Protein AF-A0A0S8K7Q0-F1 (afdb_monomer_lite)

Foldseek 3Di:
DDDDDDDPDPPPPPPPPPPDLPFDLVVAEDADQWAKEFEAAQPPRHGQDPDPNHVFDPVQKWKWDDDPNDTGTFDWDWDDPPVHHIIITTRCVLVCCAVVVGQWMWIGRHPVDIKIKGWHWHWDDDSRHTYIDTDFMDINRHTWAADPVDNSYTYRHD

pLDDT: mean 87.59, std 15.37, range [38.0, 98.56]

Secondary structure (DSSP, 8-state):
------------------------GGG-BPPPPPEEEEEE-TTT--BTTTSSS-SS-TTT-EEEEEETTEEEEEPPEEEEEETTEEEEEESSHHHHHHHS---EEEEEEETTEEEEEE--EEEEEETTEEEEEE---EETTEEPEEPSS-TTEEEEE-

Sequence (158 aa):
MKLNIIIIAPLSLVVLLSGCDTCDKSECVEPPDPFKFRIIDKTSKEDLVFSEKPRYHPDTIRLFYYQDEEQIDLPLRKITNELHYNVFSNQLLPYVSAAENIKDFYLQLNYHDVDTLLIDVRQIDFECCTVFQYAQSYYNGHILKRSQDDYTVFLIEK

Structure (mmCIF, N/CA/C/O backbone):
data_AF-A0A0S8K7Q0-F1
#
_entry.id   AF-A0A0S8K7Q0-F1
#
loop_
_atom_site.group_PDB
_atom_site.id
_atom_site.type_symbol
_atom_site.label_atom_id
_atom_site.label_alt_id
_atom_site.label_comp_id
_atom_site.label_asym_id
_atom_site.label_entity_id
_atom_site.label_seq_id
_atom_site.pdbx_PDB_ins_code
_atom_site.Cartn_x
_atom_site.Cartn_y
_atom_site.Cartn_z
_atom_site.occupancy
_atom_site.B_iso_or_equiv
_atom_site.auth_seq_id
_atom_site.auth_comp_id
_atom_site.auth_asym_id
_atom_site.auth_atom_id
_atom_site.pdbx_PDB_model_num
ATOM 1 N N . MET A 1 1 ? 60.104 21.916 -69.023 1.00 41.03 1 MET A N 1
ATOM 2 C CA . MET A 1 1 ? 59.952 22.415 -67.638 1.00 41.03 1 MET A CA 1
ATOM 3 C C . MET A 1 1 ? 58.790 21.680 -66.995 1.00 41.03 1 MET A C 1
ATOM 5 O O . MET A 1 1 ? 57.669 21.855 -67.447 1.00 41.03 1 MET A O 1
ATOM 9 N N . LYS A 1 2 ? 59.059 20.785 -66.038 1.00 38.34 2 LYS A N 1
ATOM 10 C CA . LYS A 1 2 ? 58.023 20.054 -65.295 1.00 38.34 2 LYS A CA 1
ATOM 11 C C . LYS A 1 2 ? 57.779 20.787 -63.977 1.00 38.34 2 LYS A C 1
ATOM 13 O O . LYS A 1 2 ? 58.720 20.999 -63.220 1.00 38.34 2 LYS A O 1
ATOM 18 N N . LEU A 1 3 ? 56.543 21.224 -63.770 1.00 38.00 3 LEU A N 1
ATOM 19 C CA . LEU A 1 3 ? 56.093 21.952 -62.591 1.00 38.00 3 LEU A CA 1
ATOM 20 C C . LEU A 1 3 ? 55.672 20.921 -61.533 1.00 38.00 3 LEU A C 1
ATOM 22 O O . LEU A 1 3 ? 54.633 20.282 -61.676 1.00 38.00 3 LEU A O 1
ATOM 26 N N . ASN A 1 4 ? 56.500 20.717 -60.508 1.00 44.88 4 ASN A N 1
ATOM 27 C CA . ASN A 1 4 ? 56.149 19.884 -59.359 1.00 44.88 4 ASN A CA 1
ATOM 28 C C . ASN A 1 4 ? 55.312 20.722 -58.388 1.00 44.88 4 ASN A C 1
ATOM 30 O O . ASN A 1 4 ? 55.846 21.547 -57.651 1.00 44.88 4 ASN A O 1
ATOM 34 N N . ILE A 1 5 ? 53.997 20.518 -58.407 1.00 51.94 5 ILE A N 1
ATOM 35 C CA . ILE A 1 5 ? 53.071 21.071 -57.418 1.00 51.94 5 ILE A CA 1
ATOM 36 C C . ILE A 1 5 ? 53.025 20.079 -56.251 1.00 51.94 5 ILE A C 1
ATOM 38 O O . ILE A 1 5 ? 52.425 19.012 -56.359 1.00 51.94 5 ILE A O 1
ATOM 42 N N . ILE A 1 6 ? 53.692 20.411 -55.145 1.00 53.78 6 ILE A N 1
ATOM 43 C CA . ILE A 1 6 ? 53.576 19.674 -53.883 1.00 53.78 6 ILE A CA 1
ATOM 44 C C . ILE A 1 6 ? 52.358 20.244 -53.150 1.00 53.78 6 ILE A C 1
ATOM 46 O O . ILE A 1 6 ? 52.418 21.332 -52.582 1.00 53.78 6 ILE A O 1
ATOM 50 N N . ILE A 1 7 ? 51.236 19.527 -53.204 1.00 54.41 7 ILE A N 1
ATOM 51 C CA . ILE A 1 7 ? 50.035 19.838 -52.424 1.00 54.41 7 ILE A CA 1
ATOM 52 C C . ILE A 1 7 ? 50.238 19.238 -51.031 1.00 54.41 7 ILE A C 1
ATOM 54 O O . ILE A 1 7 ? 50.081 18.034 -50.838 1.00 54.41 7 ILE A O 1
ATOM 58 N N . ILE A 1 8 ? 50.617 20.068 -50.059 1.00 56.19 8 ILE A N 1
ATOM 59 C CA . ILE A 1 8 ? 50.602 19.694 -48.641 1.00 56.19 8 ILE A CA 1
ATOM 60 C C . ILE A 1 8 ? 49.159 19.877 -48.160 1.00 56.19 8 ILE A C 1
ATOM 62 O O . ILE A 1 8 ? 48.740 20.982 -47.824 1.00 56.19 8 ILE A O 1
ATOM 66 N N . ALA A 1 9 ? 48.374 18.802 -48.201 1.00 58.31 9 ALA A N 1
ATOM 67 C CA . ALA A 1 9 ? 47.045 18.771 -47.603 1.00 58.31 9 ALA A CA 1
ATOM 68 C C . ALA A 1 9 ? 47.176 18.711 -46.067 1.00 58.31 9 ALA A C 1
ATOM 70 O O . ALA A 1 9 ? 47.928 17.868 -45.568 1.00 58.31 9 ALA A O 1
ATOM 71 N N . PRO A 1 10 ? 46.470 19.558 -45.295 1.00 57.44 10 PRO A N 1
ATOM 72 C CA . PRO A 1 10 ? 46.439 19.423 -43.848 1.00 57.44 10 PRO A CA 1
ATOM 73 C C . PRO A 1 10 ? 45.593 18.195 -43.497 1.00 57.44 10 PRO A C 1
ATOM 75 O O . PRO A 1 10 ? 44.384 18.163 -43.729 1.00 57.44 10 PRO A O 1
ATOM 78 N N . LEU A 1 11 ? 46.246 17.159 -42.970 1.00 54.31 11 LEU A N 1
ATOM 79 C CA . LEU A 1 11 ? 45.597 15.971 -42.430 1.00 54.31 11 LEU A CA 1
ATOM 80 C C . LEU A 1 11 ? 44.943 16.353 -41.095 1.00 54.31 11 LEU A C 1
ATOM 82 O O . LEU A 1 11 ? 45.521 16.188 -40.024 1.00 54.31 11 LEU A O 1
ATOM 86 N N . SER A 1 12 ? 43.746 16.927 -41.182 1.00 60.41 12 SER A N 1
ATOM 87 C CA . SER A 1 12 ? 42.840 17.154 -40.060 1.00 60.41 12 SER A CA 1
ATOM 88 C C . SER A 1 12 ? 42.407 15.796 -39.510 1.00 60.41 12 SER A C 1
ATOM 90 O O . SER A 1 12 ? 41.376 15.251 -39.904 1.00 60.41 12 SER A O 1
ATOM 92 N N . LEU A 1 13 ? 43.230 15.208 -38.640 1.00 55.72 13 LEU A N 1
ATOM 93 C CA . LEU A 1 13 ? 42.880 14.005 -37.900 1.00 55.72 13 LEU A CA 1
ATOM 94 C C . LEU A 1 13 ? 41.831 14.393 -36.856 1.00 55.72 13 LEU A C 1
ATOM 96 O O . LEU A 1 13 ? 42.144 14.795 -35.738 1.00 55.72 13 LEU A O 1
ATOM 100 N N . VAL A 1 14 ? 40.570 14.310 -37.275 1.00 61.00 14 VAL A N 1
ATOM 101 C CA . VAL A 1 14 ? 39.404 14.250 -36.400 1.00 61.00 14 VAL A CA 1
ATOM 102 C C . VAL A 1 14 ? 39.603 13.022 -35.516 1.00 61.00 14 VAL A C 1
ATOM 104 O O . VAL A 1 14 ? 39.335 11.895 -35.930 1.00 61.00 14 VAL A O 1
ATOM 107 N N . VAL A 1 15 ? 40.148 13.231 -34.316 1.00 59.09 15 VAL A N 1
ATOM 108 C CA . VAL A 1 15 ? 40.098 12.238 -33.245 1.00 59.09 15 VAL A CA 1
ATOM 109 C C . VAL A 1 15 ? 38.632 12.150 -32.856 1.00 59.09 15 VAL A C 1
ATOM 111 O O . VAL A 1 15 ? 38.100 12.982 -32.125 1.00 59.09 15 VAL A O 1
ATOM 114 N N . LEU A 1 16 ? 37.967 11.182 -33.478 1.00 53.12 16 LEU A N 1
ATOM 115 C CA . LEU A 1 16 ? 36.630 10.739 -33.146 1.00 53.12 16 LEU A CA 1
ATOM 116 C C . LEU A 1 16 ? 36.598 10.491 -31.638 1.00 53.12 16 LEU A C 1
ATOM 118 O O . LEU A 1 16 ? 37.349 9.668 -31.118 1.00 53.12 16 LEU A O 1
ATOM 122 N N . LEU A 1 17 ? 35.749 11.255 -30.958 1.00 51.75 17 LEU A N 1
ATOM 123 C CA . LEU A 1 17 ? 35.341 11.057 -29.577 1.00 51.75 17 LEU A CA 1
ATOM 124 C C . LEU A 1 17 ? 34.679 9.678 -29.468 1.00 51.75 17 LEU A C 1
ATOM 126 O O . LEU A 1 17 ? 33.459 9.559 -29.501 1.00 51.75 17 LEU A O 1
ATOM 130 N N . SER A 1 18 ? 35.473 8.617 -29.368 1.00 53.66 18 SER A N 1
ATOM 131 C CA . SER A 1 18 ? 35.005 7.327 -28.877 1.00 53.66 18 SER A CA 1
ATOM 132 C C . SER A 1 18 ? 34.944 7.413 -27.355 1.00 53.66 18 SER A C 1
ATOM 134 O O . SER A 1 18 ? 35.791 6.862 -26.652 1.00 53.66 18 SER A O 1
ATOM 136 N N . GLY A 1 19 ? 33.971 8.173 -26.850 1.00 52.62 19 GLY A N 1
ATOM 137 C CA . GLY A 1 19 ? 33.487 7.973 -25.494 1.00 52.62 19 GLY A CA 1
ATOM 138 C C . GLY A 1 19 ? 32.790 6.620 -25.476 1.00 52.62 19 GLY A C 1
ATOM 139 O O . GLY A 1 19 ? 31.656 6.508 -25.926 1.00 52.62 19 GLY A O 1
ATOM 140 N N . CYS A 1 20 ? 33.497 5.573 -25.055 1.00 60.88 20 CYS A N 1
ATOM 141 C CA . CYS A 1 20 ? 32.823 4.376 -24.575 1.00 60.88 20 CYS A CA 1
ATOM 142 C C . CYS A 1 20 ? 32.041 4.790 -23.326 1.00 60.88 20 CYS A C 1
ATOM 144 O O . CYS A 1 20 ? 32.668 5.177 -22.341 1.00 60.88 20 CYS A O 1
ATOM 146 N N . ASP A 1 21 ? 30.712 4.697 -23.350 1.00 60.34 21 ASP A N 1
ATOM 147 C CA . ASP A 1 21 ? 29.935 4.659 -22.111 1.00 60.34 21 ASP A CA 1
ATOM 148 C C . ASP A 1 21 ? 30.305 3.358 -21.392 1.00 60.34 21 ASP A C 1
ATOM 150 O O . ASP A 1 21 ? 29.871 2.269 -21.760 1.00 60.34 21 ASP A O 1
ATOM 154 N N . THR A 1 22 ? 31.197 3.455 -20.407 1.00 60.25 22 THR A N 1
ATOM 155 C CA . THR A 1 22 ? 31.722 2.322 -19.626 1.00 60.25 22 THR A CA 1
ATOM 156 C C . THR A 1 22 ? 30.793 1.883 -18.501 1.00 60.25 22 THR A C 1
ATOM 158 O O . THR A 1 22 ? 31.229 1.173 -17.600 1.00 60.25 22 THR A O 1
ATOM 161 N N . CYS A 1 23 ? 29.537 2.318 -18.500 1.00 66.75 23 CYS A N 1
ATOM 162 C CA . CYS A 1 23 ? 28.625 1.946 -17.437 1.00 66.75 23 CYS A CA 1
ATOM 163 C C . CYS A 1 23 ? 27.929 0.630 -17.721 1.00 66.75 23 CYS A C 1
ATOM 165 O O . CYS A 1 23 ? 27.060 0.536 -18.589 1.00 66.75 23 CYS A O 1
ATOM 167 N N . ASP A 1 24 ? 28.274 -0.368 -16.918 1.00 65.94 24 ASP A N 1
ATOM 168 C CA . ASP A 1 24 ? 27.432 -1.532 -16.752 1.00 65.94 24 ASP A CA 1
ATOM 169 C C . ASP A 1 24 ? 26.240 -1.149 -15.864 1.00 65.94 24 ASP A C 1
ATOM 171 O O . ASP A 1 24 ? 26.358 -1.000 -14.648 1.00 65.94 24 ASP A O 1
ATOM 175 N N . LYS A 1 25 ? 25.068 -0.967 -16.483 1.00 62.62 25 LYS A N 1
ATOM 176 C CA . LYS A 1 25 ? 23.821 -0.646 -15.771 1.00 62.62 25 LYS A CA 1
ATOM 177 C C . LYS A 1 25 ? 23.446 -1.686 -14.712 1.00 62.62 25 LYS A C 1
ATOM 179 O O . LYS A 1 25 ? 22.652 -1.379 -13.826 1.00 62.62 25 LYS A O 1
ATOM 184 N N . SER A 1 26 ? 23.988 -2.905 -14.790 1.00 63.03 26 SER A N 1
ATOM 185 C CA . SER A 1 26 ? 23.739 -3.939 -13.785 1.00 63.03 26 SER A CA 1
ATOM 186 C C . SER A 1 26 ? 24.411 -3.653 -12.436 1.00 63.03 26 SER A C 1
ATOM 188 O O . SER A 1 26 ? 23.995 -4.220 -11.427 1.00 63.03 26 SER A O 1
ATOM 190 N N . GLU A 1 27 ? 25.391 -2.744 -12.386 1.00 69.44 27 GLU A N 1
ATOM 191 C CA . GLU A 1 27 ? 26.117 -2.399 -11.158 1.00 69.44 27 GLU A CA 1
ATOM 192 C C . GLU A 1 27 ? 25.411 -1.330 -10.305 1.00 69.44 27 GLU A C 1
ATOM 194 O O . GLU A 1 27 ? 25.744 -1.171 -9.130 1.00 69.44 27 GLU A O 1
ATOM 199 N N . CYS A 1 28 ? 24.414 -0.621 -10.850 1.00 82.31 28 CYS A N 1
ATOM 200 C CA . CYS A 1 28 ? 23.690 0.435 -10.142 1.00 82.31 28 CYS A CA 1
ATOM 201 C C . CYS A 1 28 ? 22.171 0.268 -10.289 1.00 82.31 28 CYS A C 1
ATOM 203 O O . CYS A 1 28 ? 21.529 0.871 -11.147 1.00 82.31 28 CYS A O 1
ATOM 205 N N . VAL A 1 29 ? 21.575 -0.556 -9.428 1.00 86.56 29 VAL A N 1
ATOM 206 C CA . VAL A 1 29 ? 20.116 -0.667 -9.294 1.00 86.56 29 VAL A CA 1
ATOM 207 C C . VAL A 1 29 ? 19.735 -0.289 -7.869 1.00 86.56 29 VAL A C 1
ATOM 209 O O . VAL A 1 29 ? 20.037 -1.020 -6.925 1.00 86.56 29 VAL A O 1
ATOM 212 N N . GLU A 1 30 ? 19.070 0.852 -7.710 1.00 88.38 30 GLU A N 1
ATOM 213 C CA . GLU A 1 30 ? 18.478 1.244 -6.433 1.00 88.38 30 GLU A CA 1
ATOM 214 C C . GLU A 1 30 ? 17.085 0.619 -6.335 1.00 88.38 30 GLU A C 1
ATOM 216 O O . GLU A 1 30 ? 16.233 0.940 -7.160 1.00 88.38 30 GLU A O 1
ATOM 221 N N . PRO A 1 31 ? 16.818 -0.287 -5.381 1.00 89.50 31 PRO A N 1
ATOM 222 C CA . PRO A 1 31 ? 15.512 -0.924 -5.271 1.00 89.50 31 PRO A CA 1
ATOM 223 C C . PRO A 1 31 ? 14.422 0.093 -4.879 1.00 89.50 31 PRO A C 1
ATOM 225 O O . PRO A 1 31 ? 14.712 1.052 -4.163 1.00 89.50 31 PRO A O 1
ATOM 228 N N . PRO A 1 32 ? 13.154 -0.117 -5.281 1.00 92.44 32 PRO A N 1
ATOM 229 C CA . PRO A 1 32 ? 12.051 0.717 -4.831 1.00 92.44 32 PRO A CA 1
ATOM 230 C C . PRO A 1 32 ? 11.867 0.640 -3.316 1.00 92.44 32 PRO A C 1
ATOM 232 O O . PRO A 1 32 ? 11.943 -0.436 -2.712 1.00 92.44 32 PRO A O 1
ATOM 235 N N . ASP A 1 33 ? 11.490 1.773 -2.724 1.00 93.56 33 ASP A N 1
ATOM 236 C CA . ASP A 1 33 ? 11.006 1.798 -1.349 1.00 93.56 33 ASP A CA 1
ATOM 237 C C . ASP A 1 33 ? 9.764 0.904 -1.190 1.00 93.56 33 ASP A C 1
ATOM 239 O O . ASP A 1 33 ? 8.849 0.952 -2.028 1.00 93.56 33 ASP A O 1
ATOM 243 N N . PRO A 1 34 ? 9.666 0.124 -0.095 1.00 96.06 34 PRO A N 1
ATOM 244 C CA . PRO A 1 34 ? 8.486 -0.681 0.182 1.00 96.06 34 PRO A CA 1
ATOM 245 C C . PRO A 1 34 ? 7.224 0.178 0.251 1.00 96.06 34 PRO A C 1
ATOM 247 O O . PRO A 1 34 ? 7.230 1.272 0.816 1.00 96.06 34 PRO A O 1
ATOM 250 N N . PHE A 1 35 ? 6.104 -0.361 -0.223 1.00 97.62 35 PHE A N 1
ATOM 251 C CA . PHE A 1 35 ? 4.810 0.273 -0.021 1.0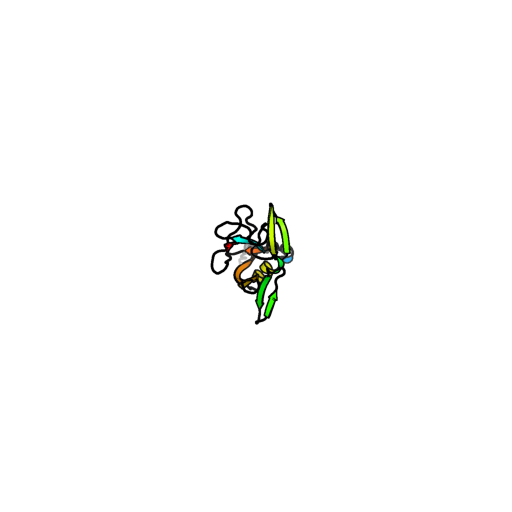0 97.62 35 PHE A CA 1
ATOM 252 C C . PHE A 1 35 ? 4.414 0.121 1.449 1.00 97.62 35 PHE A C 1
ATOM 254 O O . PHE A 1 35 ? 4.032 -0.970 1.881 1.00 97.62 35 PHE A O 1
ATOM 261 N N . LYS A 1 36 ? 4.551 1.193 2.236 1.00 97.12 36 LYS A N 1
ATOM 262 C CA . LYS A 1 36 ? 4.130 1.237 3.641 1.00 97.12 36 LYS A CA 1
ATOM 263 C C . LYS A 1 36 ? 2.836 2.018 3.782 1.00 97.12 36 LYS A C 1
ATOM 265 O O . LYS A 1 36 ? 2.702 3.088 3.194 1.00 97.12 36 LYS A O 1
ATOM 270 N N . PHE A 1 37 ? 1.904 1.533 4.594 1.00 97.50 37 PHE A N 1
ATOM 271 C CA . PHE A 1 37 ? 0.643 2.236 4.802 1.00 97.50 37 PHE A CA 1
ATOM 272 C C . PHE A 1 37 ? 0.020 2.004 6.176 1.00 97.50 37 PHE A C 1
ATOM 274 O O . PHE A 1 37 ? 0.300 1.021 6.871 1.00 97.50 37 PHE A O 1
ATOM 281 N N . ARG A 1 38 ? -0.873 2.931 6.532 1.00 96.56 38 ARG A N 1
ATOM 282 C CA . ARG A 1 38 ? -1.773 2.867 7.687 1.00 96.56 38 ARG A CA 1
ATOM 283 C C . ARG A 1 38 ? -3.206 3.069 7.237 1.00 96.56 38 ARG A C 1
ATOM 285 O O . ARG A 1 38 ? -3.450 3.798 6.278 1.00 96.56 38 ARG A O 1
ATOM 292 N N . ILE A 1 39 ? -4.138 2.464 7.963 1.00 97.19 39 ILE A N 1
ATOM 293 C CA . ILE A 1 39 ? -5.572 2.635 7.742 1.00 97.19 39 ILE A CA 1
ATOM 294 C C . ILE A 1 39 ? -6.109 3.430 8.926 1.00 97.19 39 ILE A C 1
ATOM 296 O O . ILE A 1 39 ? -6.057 2.964 10.064 1.00 97.19 39 ILE A O 1
ATOM 300 N N . ILE A 1 40 ? -6.578 4.643 8.660 1.00 96.25 40 ILE A N 1
ATOM 301 C CA .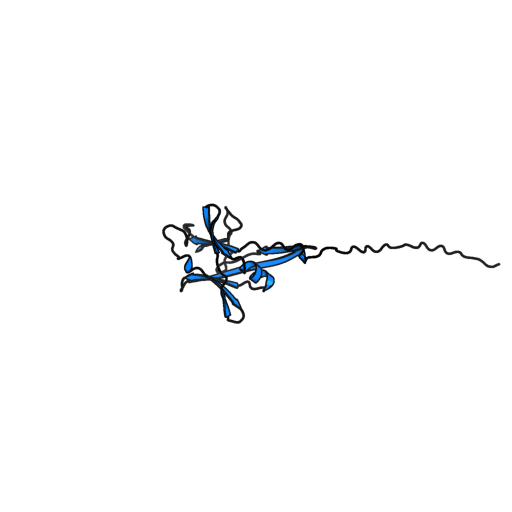 ILE A 1 40 ? -7.021 5.591 9.680 1.00 96.25 40 ILE A CA 1
ATOM 302 C C . ILE A 1 40 ? -8.444 6.059 9.400 1.00 96.25 40 ILE A C 1
ATOM 304 O O . ILE A 1 40 ? -8.876 6.122 8.249 1.00 96.25 40 ILE A O 1
ATOM 308 N N . ASP A 1 41 ? -9.166 6.427 10.450 1.00 96.31 41 ASP A N 1
ATOM 309 C CA . ASP A 1 41 ? -10.470 7.063 10.306 1.00 96.31 41 ASP A CA 1
ATOM 310 C C . ASP A 1 41 ? -10.290 8.461 9.706 1.00 96.31 41 ASP A C 1
ATOM 312 O O . ASP A 1 41 ? -9.453 9.259 10.146 1.00 96.31 41 ASP A O 1
ATOM 316 N N . LYS A 1 42 ? -11.080 8.788 8.688 1.00 94.19 42 LYS A N 1
ATOM 317 C CA . LYS A 1 42 ? -10.988 10.063 7.981 1.00 94.19 42 LYS A CA 1
ATOM 318 C C . LYS A 1 42 ? -11.282 11.249 8.895 1.00 94.19 42 LYS A C 1
ATOM 320 O O . LYS A 1 42 ? -10.691 12.315 8.683 1.00 94.19 42 LYS A O 1
ATOM 325 N N . THR A 1 43 ? -12.158 11.080 9.884 1.00 95.12 43 THR A N 1
ATOM 326 C CA . THR A 1 43 ? -12.602 12.147 10.783 1.00 95.12 43 THR A CA 1
ATOM 327 C C . THR A 1 43 ? -11.760 12.204 12.050 1.00 95.12 43 THR A C 1
ATOM 329 O O . THR A 1 43 ? -11.207 13.263 12.340 1.00 95.12 43 THR A O 1
ATOM 332 N N . SER A 1 44 ? -11.638 11.103 12.796 1.00 95.25 44 SER A N 1
ATOM 333 C CA . SER A 1 44 ? -10.919 11.106 14.080 1.00 95.25 44 SER A CA 1
ATOM 334 C C . SER A 1 44 ? -9.401 10.993 13.935 1.00 95.25 44 SER A C 1
ATOM 336 O O . SER A 1 44 ? -8.685 11.317 14.880 1.00 95.25 44 SER A O 1
ATOM 338 N N . LYS A 1 45 ? -8.908 10.548 12.768 1.00 93.56 45 LYS A N 1
ATOM 339 C CA . LYS A 1 45 ? -7.501 10.180 12.515 1.00 93.56 45 LYS A CA 1
ATOM 340 C C . LYS A 1 45 ? -6.990 9.023 13.376 1.00 93.56 45 LYS A C 1
ATOM 342 O O . LYS A 1 45 ? -5.789 8.759 13.396 1.00 93.56 45 LYS A O 1
ATOM 347 N N . GLU A 1 46 ? -7.886 8.319 14.062 1.00 95.19 46 GLU A N 1
ATOM 348 C CA . GLU A 1 46 ? -7.547 7.137 14.845 1.00 95.19 46 GLU A CA 1
ATOM 349 C C . GLU A 1 46 ? -7.131 5.983 13.928 1.00 95.19 46 GLU A C 1
ATOM 351 O O . GLU A 1 46 ? -7.667 5.819 12.831 1.00 95.19 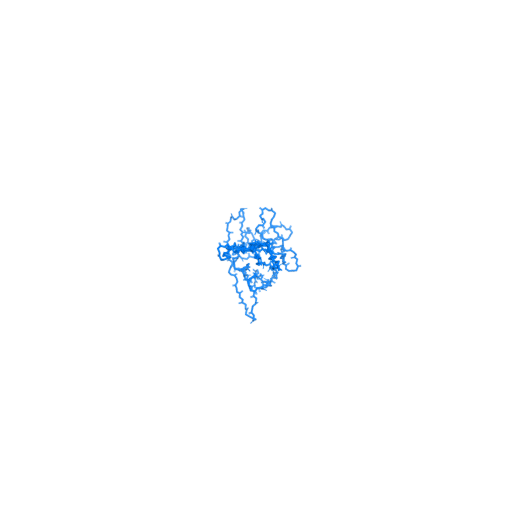46 GLU A O 1
ATOM 356 N N . ASP A 1 47 ? -6.180 5.172 14.388 1.00 95.31 47 ASP A N 1
ATOM 357 C CA . ASP A 1 47 ? -5.788 3.949 13.697 1.00 95.31 47 ASP A CA 1
ATOM 358 C C . ASP A 1 47 ? -6.931 2.926 13.741 1.00 95.31 47 ASP A C 1
ATOM 360 O O . ASP A 1 47 ? -7.436 2.581 14.808 1.00 95.31 47 ASP A O 1
ATOM 364 N N . LEU A 1 48 ? -7.360 2.432 12.585 1.00 97.25 48 LEU A N 1
ATOM 365 C CA . LEU A 1 48 ? -8.501 1.521 12.504 1.00 97.25 48 LEU A CA 1
ATOM 366 C C . LEU A 1 48 ? -8.114 0.051 12.712 1.00 97.25 48 LEU A C 1
ATOM 368 O O . LEU A 1 48 ? -9.009 -0.794 12.778 1.00 97.25 48 LEU A O 1
ATOM 372 N N . VAL A 1 49 ? -6.817 -0.261 12.814 1.00 97.25 49 VAL A N 1
ATOM 373 C CA . VAL A 1 49 ? -6.303 -1.640 12.854 1.00 97.25 49 VAL A CA 1
ATOM 374 C C . VAL A 1 49 ? -5.494 -1.925 14.118 1.00 97.25 49 VAL A C 1
ATOM 376 O O . VAL A 1 49 ? -5.592 -3.014 14.680 1.00 97.25 49 VAL A O 1
ATOM 379 N N . PHE A 1 50 ? -4.694 -0.961 14.569 1.00 95.31 50 PHE A N 1
ATOM 380 C CA . PHE A 1 50 ? -3.740 -1.128 15.668 1.00 95.31 50 PHE A CA 1
ATOM 381 C C . PHE A 1 50 ? -4.049 -0.262 16.901 1.00 95.31 50 PHE A C 1
ATOM 383 O O . PHE A 1 50 ? -3.207 -0.156 17.791 1.00 95.31 50 PHE A O 1
ATOM 390 N N . SER A 1 51 ? -5.222 0.371 16.959 1.00 93.94 51 SER A N 1
ATOM 391 C CA . SER A 1 51 ? -5.693 1.099 18.145 1.00 93.94 51 SER A CA 1
ATOM 392 C C . SER A 1 51 ? -6.147 0.159 19.267 1.00 93.94 51 SER A C 1
ATOM 394 O O . SER A 1 51 ? -6.213 -1.059 19.104 1.00 93.94 51 SER A O 1
ATOM 396 N N . GLU A 1 52 ? -6.494 0.730 20.425 1.00 92.06 52 GLU A N 1
ATOM 397 C CA . GLU A 1 52 ? -7.053 -0.024 21.556 1.00 92.06 52 GLU A CA 1
ATOM 398 C C . GLU A 1 52 ? -8.421 -0.652 21.239 1.00 92.06 52 GLU A C 1
ATOM 400 O O . GLU A 1 52 ? -8.795 -1.665 21.833 1.00 92.06 52 GLU A O 1
ATOM 405 N N . LYS A 1 53 ? -9.180 -0.055 20.311 1.00 93.94 53 LYS A N 1
ATOM 406 C CA . LYS A 1 53 ? -10.500 -0.525 19.869 1.00 93.94 53 LYS A CA 1
ATOM 407 C C . LYS A 1 53 ? -10.525 -0.631 18.342 1.00 93.94 53 LYS A C 1
ATOM 409 O O . LYS A 1 53 ? -11.201 0.161 17.682 1.00 93.94 53 LYS A O 1
ATOM 414 N N . PRO A 1 54 ? -9.794 -1.600 17.772 1.00 96.06 54 PRO A N 1
ATOM 415 C CA . PRO A 1 54 ? -9.627 -1.677 16.333 1.00 96.06 54 PRO A CA 1
ATOM 416 C C . PRO A 1 54 ? -10.959 -2.010 15.652 1.00 96.06 54 PRO A C 1
ATOM 418 O O . PRO A 1 54 ? -11.713 -2.875 16.104 1.00 96.06 54 PRO A O 1
ATOM 421 N N . ARG A 1 55 ? -11.245 -1.326 14.540 1.00 96.88 55 ARG A N 1
ATOM 422 C CA . ARG A 1 55 ? -12.407 -1.614 13.682 1.00 96.88 55 ARG A CA 1
ATOM 423 C C . ARG A 1 55 ? -12.153 -2.839 12.804 1.00 96.88 55 ARG A C 1
ATOM 425 O O . ARG A 1 55 ? -13.088 -3.578 12.504 1.00 96.88 55 ARG A O 1
ATOM 432 N N . TYR A 1 56 ? -10.901 -3.053 12.406 1.00 97.19 56 TYR A N 1
ATOM 433 C CA . TYR A 1 56 ? -10.472 -4.173 11.575 1.00 97.19 56 TYR A CA 1
ATOM 434 C C . TYR A 1 56 ? -9.406 -4.996 12.286 1.00 97.19 56 TYR A C 1
ATOM 436 O O . TYR A 1 56 ? -8.528 -4.451 12.951 1.00 97.19 56 TYR A O 1
ATOM 444 N N . HIS A 1 57 ? -9.453 -6.316 12.114 1.00 96.69 57 HIS A N 1
ATOM 445 C CA . HIS A 1 57 ? -8.419 -7.185 12.656 1.00 96.69 57 HIS A CA 1
ATOM 446 C C . HIS A 1 57 ? -7.197 -7.189 11.721 1.00 96.69 57 HIS A C 1
ATOM 448 O O . HIS A 1 57 ? -7.365 -7.328 10.511 1.00 96.69 57 HIS A O 1
ATOM 454 N N . PRO A 1 58 ? -5.956 -7.110 12.228 1.00 95.62 58 PRO A N 1
ATOM 455 C CA . PRO A 1 58 ? -4.773 -7.068 11.369 1.00 95.62 58 PRO A CA 1
ATOM 456 C C . PRO A 1 58 ? -4.620 -8.265 10.414 1.00 95.62 58 PRO A C 1
ATOM 458 O O . PRO A 1 58 ? -3.967 -8.135 9.386 1.00 95.62 58 PRO A O 1
ATOM 461 N N . ASP A 1 59 ? -5.183 -9.426 10.761 1.00 95.56 59 ASP A N 1
ATOM 462 C CA . ASP A 1 59 ? -5.107 -10.651 9.940 1.00 95.56 59 ASP A CA 1
ATOM 463 C C . ASP A 1 59 ? -6.157 -10.717 8.826 1.00 95.56 59 ASP A C 1
ATOM 465 O O . ASP A 1 59 ? -6.063 -11.569 7.947 1.00 95.56 59 ASP A O 1
ATOM 469 N N . THR A 1 60 ? -7.160 -9.836 8.844 1.00 96.81 60 THR A N 1
ATOM 470 C CA . THR A 1 60 ? -8.146 -9.753 7.758 1.00 96.81 60 THR A CA 1
ATOM 471 C C . THR A 1 60 ? -7.700 -8.808 6.647 1.00 96.81 60 THR A C 1
ATOM 473 O O . THR A 1 60 ? -8.341 -8.773 5.599 1.00 96.81 60 THR A O 1
ATOM 476 N N . ILE A 1 61 ? -6.607 -8.068 6.867 1.00 98.12 61 ILE A N 1
ATOM 477 C CA . ILE A 1 61 ? -6.044 -7.139 5.893 1.00 98.12 61 ILE A CA 1
ATOM 478 C C . ILE A 1 61 ? -5.254 -7.924 4.848 1.00 98.12 61 ILE A C 1
ATOM 480 O O . ILE A 1 61 ? -4.249 -8.561 5.167 1.00 98.12 61 ILE A O 1
ATOM 484 N N . ARG A 1 62 ? -5.692 -7.863 3.592 1.00 98.12 62 ARG A N 1
ATOM 485 C CA . ARG A 1 62 ? -5.032 -8.514 2.455 1.00 98.12 62 ARG A CA 1
ATOM 486 C C . ARG A 1 62 ? -4.833 -7.519 1.327 1.00 98.12 62 ARG A C 1
ATOM 488 O O . ARG A 1 62 ? -5.698 -6.690 1.065 1.00 98.12 62 ARG A O 1
ATOM 495 N N . LEU A 1 63 ? -3.697 -7.635 0.657 1.00 98.56 63 LEU A N 1
ATOM 496 C CA . LEU A 1 63 ? -3.355 -6.869 -0.531 1.00 98.56 63 LEU A CA 1
ATOM 497 C C . LEU A 1 63 ? -3.197 -7.856 -1.682 1.00 98.56 63 LEU A C 1
ATOM 499 O O . LEU A 1 63 ? -2.541 -8.879 -1.507 1.00 98.56 63 LEU A O 1
ATOM 503 N N . PHE A 1 64 ? -3.802 -7.580 -2.828 1.00 98.56 64 PHE A N 1
ATOM 504 C CA . PHE A 1 64 ? -3.728 -8.459 -3.994 1.00 98.56 64 PHE A CA 1
ATOM 505 C C . PHE A 1 64 ? -3.956 -7.680 -5.289 1.00 98.56 64 PHE A C 1
ATOM 507 O O . PHE A 1 64 ? -4.357 -6.516 -5.264 1.00 98.56 64 PHE A O 1
ATOM 514 N N . TYR A 1 65 ? -3.701 -8.324 -6.419 1.00 98.38 65 TYR A N 1
ATOM 515 C CA . TYR A 1 65 ? -4.068 -7.848 -7.751 1.00 98.38 65 TYR A CA 1
ATOM 516 C C . TYR A 1 65 ? -4.635 -9.007 -8.574 1.00 98.38 65 TYR A C 1
ATOM 518 O O . TYR A 1 65 ? -4.613 -10.155 -8.125 1.00 98.38 65 TYR A O 1
ATOM 526 N N . TYR A 1 66 ? -5.165 -8.699 -9.756 1.00 97.44 66 TYR A N 1
ATOM 527 C CA . TYR A 1 66 ? -5.588 -9.709 -10.721 1.00 97.44 66 TYR A CA 1
ATOM 528 C C . TYR A 1 66 ? -4.663 -9.702 -11.935 1.00 97.44 66 TYR A C 1
ATOM 530 O O . TYR A 1 66 ? -4.368 -8.636 -12.475 1.00 97.44 66 TYR A O 1
ATOM 538 N N . GLN A 1 67 ? -4.257 -10.885 -12.382 1.00 95.88 67 GLN A N 1
ATOM 539 C CA . GLN A 1 67 ? -3.551 -11.109 -13.641 1.00 95.88 67 GLN A CA 1
ATOM 540 C C . GLN A 1 67 ? -4.208 -12.305 -14.322 1.00 95.88 67 GLN A C 1
ATOM 542 O O . GLN A 1 67 ? -4.366 -13.347 -13.700 1.00 95.88 67 GLN A O 1
ATOM 547 N N . ASP A 1 68 ? -4.659 -12.125 -15.564 1.00 94.75 68 ASP A N 1
ATOM 548 C CA . ASP A 1 68 ? -5.324 -13.177 -16.347 1.00 94.75 68 ASP A CA 1
ATOM 549 C C . ASP A 1 68 ? -6.476 -13.885 -15.598 1.00 94.75 68 ASP A C 1
ATOM 551 O O . ASP A 1 68 ? -6.606 -15.102 -15.631 1.00 94.75 68 ASP A O 1
ATOM 555 N N . GLU A 1 69 ? -7.322 -13.102 -14.911 1.00 94.00 69 GLU A N 1
ATOM 556 C CA . GLU A 1 69 ? -8.447 -13.560 -14.064 1.00 94.00 69 GLU A CA 1
ATOM 557 C C . GLU A 1 69 ? -8.048 -14.291 -12.766 1.00 94.00 69 GLU A C 1
ATOM 559 O O . GLU A 1 69 ? -8.909 -14.571 -11.928 1.00 94.00 69 GLU A O 1
ATOM 564 N N . GLU A 1 70 ? -6.759 -14.528 -12.530 1.00 97.38 70 GLU A N 1
ATOM 565 C CA . GLU A 1 70 ? -6.257 -15.103 -11.286 1.00 97.38 70 GLU A CA 1
ATOM 566 C C . GLU A 1 70 ? -5.985 -14.017 -10.243 1.00 97.38 70 GLU A C 1
ATOM 568 O O . GLU A 1 70 ? -5.392 -12.975 -10.528 1.00 97.38 70 GLU A O 1
ATOM 573 N N . GLN A 1 71 ? -6.413 -14.268 -9.003 1.00 97.69 71 GLN A N 1
ATOM 574 C CA . GLN A 1 71 ? -6.066 -13.419 -7.868 1.00 97.69 71 GLN A CA 1
ATOM 575 C C . GLN A 1 71 ? -4.664 -13.777 -7.370 1.00 97.69 71 GLN A C 1
ATOM 577 O O . GLN A 1 71 ? -4.432 -14.896 -6.909 1.00 97.69 71 GLN A O 1
ATOM 582 N N . ILE A 1 72 ? -3.767 -12.793 -7.360 1.00 98.31 72 ILE A N 1
ATOM 583 C CA . ILE A 1 72 ? -2.404 -12.939 -6.853 1.00 98.31 72 ILE A CA 1
ATOM 584 C C . ILE A 1 72 ? -2.259 -12.139 -5.560 1.00 98.31 72 ILE A C 1
ATOM 586 O O . ILE A 1 72 ? -2.311 -10.907 -5.546 1.00 98.31 72 ILE A O 1
ATOM 590 N N . ASP A 1 73 ? -2.076 -12.857 -4.453 1.00 98.12 73 ASP A N 1
ATOM 591 C CA . ASP A 1 73 ? -1.894 -12.258 -3.134 1.00 98.12 73 ASP A CA 1
ATOM 592 C C . ASP A 1 73 ? -0.487 -11.666 -2.968 1.00 98.12 73 ASP A C 1
ATOM 594 O O . ASP A 1 73 ? 0.534 -12.297 -3.244 1.00 98.12 73 ASP A O 1
ATOM 598 N N . LEU A 1 74 ? -0.439 -10.451 -2.427 1.00 98.12 74 LEU A N 1
ATOM 599 C CA . LEU A 1 74 ? 0.775 -9.738 -2.062 1.00 98.12 74 LEU A CA 1
ATOM 600 C C . LEU A 1 74 ? 0.944 -9.778 -0.533 1.00 98.12 74 LEU A C 1
ATOM 602 O O . LEU A 1 74 ? 0.224 -9.083 0.191 1.00 98.12 74 LEU A O 1
ATOM 606 N N . PRO A 1 75 ? 1.899 -10.561 0.004 1.00 97.12 75 PRO A N 1
ATOM 607 C CA . PRO A 1 75 ? 2.026 -10.761 1.443 1.00 97.12 75 PRO A CA 1
ATOM 608 C C . PRO A 1 75 ? 2.382 -9.459 2.169 1.00 97.12 75 PRO A C 1
ATOM 610 O O . PRO A 1 75 ? 3.350 -8.775 1.831 1.00 97.12 75 PRO A O 1
ATOM 613 N N . LEU A 1 76 ? 1.610 -9.121 3.200 1.00 97.81 76 LEU A N 1
ATOM 614 C CA . LEU A 1 76 ? 1.853 -7.949 4.038 1.00 97.81 76 LEU A CA 1
ATOM 615 C C . LEU A 1 76 ? 2.741 -8.308 5.232 1.00 97.81 76 LEU A C 1
ATOM 617 O O . LEU A 1 76 ? 2.463 -9.253 5.970 1.00 97.81 76 LEU A O 1
ATOM 621 N N . ARG A 1 77 ? 3.774 -7.499 5.480 1.00 97.06 77 ARG A N 1
ATOM 622 C CA . ARG A 1 77 ? 4.542 -7.526 6.728 1.00 97.06 77 ARG A CA 1
ATOM 623 C C . ARG A 1 77 ? 4.005 -6.464 7.678 1.00 97.06 77 ARG A C 1
ATOM 625 O O . ARG A 1 77 ? 3.853 -5.309 7.291 1.00 97.06 77 ARG A O 1
ATOM 632 N N . LYS A 1 78 ? 3.781 -6.833 8.938 1.00 95.81 78 LYS A N 1
ATOM 633 C CA . LYS A 1 78 ? 3.496 -5.874 10.013 1.00 95.81 78 LYS A CA 1
ATOM 634 C C . LYS A 1 78 ? 4.820 -5.353 10.560 1.00 95.81 78 LYS A C 1
ATOM 636 O O . LYS A 1 78 ? 5.678 -6.146 10.948 1.00 95.81 78 LYS A O 1
ATOM 641 N N . ILE A 1 79 ? 5.000 -4.040 10.567 1.00 93.88 79 ILE A N 1
ATOM 642 C CA . ILE A 1 79 ? 6.138 -3.379 11.203 1.00 93.88 79 ILE A CA 1
ATOM 643 C C . ILE A 1 79 ? 5.605 -2.666 12.438 1.00 93.88 79 ILE A C 1
ATOM 645 O O . ILE A 1 79 ? 4.695 -1.843 12.345 1.00 93.88 79 ILE A O 1
ATOM 649 N N . THR A 1 80 ? 6.145 -3.029 13.595 1.00 89.69 80 THR A N 1
ATOM 650 C CA . THR A 1 80 ? 5.750 -2.461 14.883 1.00 89.69 80 THR A CA 1
ATOM 651 C C . THR A 1 80 ? 6.701 -1.351 15.299 1.00 89.69 80 THR A C 1
ATOM 653 O O . THR A 1 80 ? 7.911 -1.516 15.144 1.00 89.69 80 THR A O 1
ATOM 656 N N . ASN A 1 81 ? 6.175 -0.292 15.913 1.00 80.94 81 ASN A N 1
ATOM 657 C CA . ASN A 1 81 ? 6.951 0.849 16.419 1.00 80.94 81 ASN A CA 1
ATOM 658 C C . ASN A 1 81 ? 7.778 1.593 15.347 1.00 80.94 81 ASN A C 1
ATOM 660 O O . ASN A 1 81 ? 8.838 2.138 15.656 1.00 80.94 81 ASN A O 1
ATOM 664 N N . GLU A 1 82 ? 7.286 1.660 14.109 1.00 79.19 82 GLU A N 1
ATOM 665 C CA . GLU A 1 82 ? 7.804 2.581 13.094 1.00 79.19 82 GLU A CA 1
ATOM 666 C C . GLU A 1 82 ? 7.466 4.008 13.547 1.00 79.19 82 GLU A C 1
ATOM 668 O O . GLU A 1 82 ? 6.300 4.390 13.543 1.00 79.19 82 GLU A O 1
ATOM 673 N N . LEU A 1 83 ? 8.454 4.771 14.028 1.00 81.00 83 LEU A N 1
ATOM 674 C CA . LEU A 1 83 ? 8.250 6.147 14.516 1.00 81.00 83 LEU A CA 1
ATOM 675 C C . LEU A 1 83 ? 7.041 6.290 15.474 1.00 81.00 83 LEU A C 1
ATOM 677 O O . LEU A 1 83 ? 6.282 7.251 15.402 1.00 81.00 83 LEU A O 1
ATOM 681 N N . HIS A 1 84 ? 6.888 5.331 16.397 1.00 84.00 84 HIS A N 1
ATOM 682 C CA . HIS A 1 84 ? 5.817 5.251 17.410 1.00 84.00 84 HIS A CA 1
ATOM 683 C C . HIS A 1 84 ? 4.427 4.797 16.928 1.00 84.00 84 HIS A C 1
ATOM 685 O O . HIS A 1 84 ? 3.471 4.866 17.700 1.00 84.00 84 HIS A O 1
ATOM 691 N N . TYR A 1 85 ? 4.296 4.268 15.712 1.00 86.44 85 TYR A N 1
ATOM 692 C CA . TYR A 1 85 ? 3.067 3.617 15.250 1.00 86.44 85 TYR A CA 1
ATOM 693 C C . TYR A 1 85 ? 3.352 2.282 14.551 1.00 86.44 85 TYR A C 1
ATOM 695 O O . TYR A 1 85 ? 4.492 1.905 14.292 1.00 86.44 85 TYR A O 1
ATOM 703 N N . ASN A 1 86 ? 2.290 1.530 14.271 1.00 93.44 86 ASN A N 1
ATOM 704 C CA . ASN A 1 86 ? 2.370 0.274 13.533 1.00 93.44 86 ASN A CA 1
ATOM 705 C C . ASN A 1 86 ? 1.963 0.513 12.074 1.00 93.44 86 ASN A C 1
ATOM 707 O O . ASN A 1 86 ? 1.042 1.286 11.807 1.00 93.44 86 ASN A O 1
ATOM 711 N N . VAL A 1 87 ? 2.636 -0.152 11.134 1.00 96.00 87 VAL A N 1
ATOM 712 C CA . VAL A 1 87 ? 2.327 -0.064 9.698 1.00 96.00 87 VAL A CA 1
ATOM 713 C C . VAL A 1 87 ? 2.270 -1.437 9.050 1.00 96.00 87 VAL A C 1
ATOM 715 O O . VAL A 1 87 ? 2.919 -2.390 9.491 1.00 96.00 87 VAL A O 1
ATOM 718 N N . PHE A 1 88 ? 1.535 -1.517 7.947 1.00 97.88 88 PHE A N 1
ATOM 719 C CA . PHE A 1 88 ? 1.718 -2.581 6.972 1.00 97.88 88 PHE A CA 1
ATOM 720 C C . PHE A 1 88 ? 2.794 -2.177 5.973 1.00 97.88 88 PHE A C 1
ATOM 722 O O . PHE A 1 88 ? 2.916 -1.006 5.623 1.00 97.88 88 PHE A O 1
ATOM 729 N N . SER A 1 89 ? 3.567 -3.150 5.506 1.00 97.75 89 SER A N 1
ATOM 730 C CA . SER A 1 89 ? 4.572 -2.967 4.469 1.00 97.75 89 SER A CA 1
ATOM 731 C C . SER A 1 89 ? 4.504 -4.105 3.463 1.00 97.75 89 SER A C 1
ATOM 733 O O . SER A 1 89 ? 4.386 -5.272 3.842 1.00 97.75 89 SER A O 1
ATOM 735 N N . ASN A 1 90 ? 4.612 -3.770 2.183 1.00 98.06 90 ASN A N 1
ATOM 736 C CA . ASN A 1 90 ? 4.774 -4.731 1.108 1.00 98.06 90 ASN A CA 1
ATOM 737 C C . ASN A 1 90 ? 5.996 -4.364 0.258 1.00 98.06 90 ASN A C 1
ATOM 739 O O . ASN A 1 90 ? 6.129 -3.230 -0.197 1.00 98.06 90 ASN A O 1
ATOM 743 N N . GLN A 1 91 ? 6.893 -5.328 0.057 1.00 96.75 91 GLN A N 1
ATOM 744 C CA . GLN A 1 91 ? 8.122 -5.123 -0.714 1.00 96.75 91 GLN A CA 1
ATOM 745 C C . GLN A 1 91 ? 7.971 -5.468 -2.199 1.00 96.75 91 GLN A C 1
ATOM 747 O O . GLN A 1 91 ? 8.813 -5.062 -2.986 1.00 96.75 91 GLN A O 1
ATOM 752 N N . LEU A 1 92 ? 6.932 -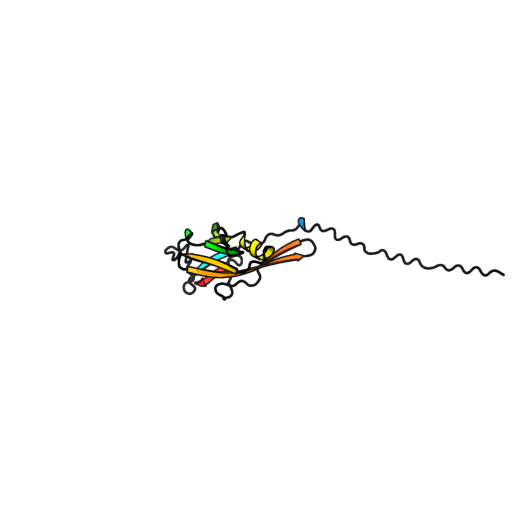6.217 -2.582 1.00 97.06 92 LEU A N 1
ATOM 753 C CA . LEU A 1 92 ? 6.769 -6.755 -3.936 1.00 97.06 92 LEU A CA 1
ATOM 754 C C . LEU A 1 92 ? 5.950 -5.836 -4.843 1.00 97.06 92 LEU A C 1
ATOM 756 O O . LEU A 1 92 ? 6.279 -5.689 -6.013 1.00 97.06 92 LEU A O 1
ATOM 760 N N . LEU A 1 93 ? 4.924 -5.181 -4.299 1.00 97.50 93 LEU A N 1
ATOM 761 C CA . LEU A 1 93 ? 4.016 -4.279 -5.002 1.00 97.50 93 LEU A CA 1
ATOM 762 C C . LEU A 1 93 ? 4.762 -3.273 -5.883 1.00 97.50 93 LEU A C 1
ATOM 764 O O . LEU A 1 93 ? 4.367 -3.116 -7.035 1.00 97.50 93 LEU A O 1
ATOM 768 N N . PRO A 1 94 ? 5.833 -2.604 -5.413 1.00 96.88 94 PRO A N 1
ATOM 769 C CA . PRO A 1 94 ? 6.507 -1.607 -6.237 1.00 96.88 94 PRO A CA 1
ATOM 770 C C . PRO A 1 94 ? 7.205 -2.223 -7.452 1.00 96.88 94 PRO A C 1
ATOM 772 O O . PRO A 1 94 ? 7.200 -1.623 -8.524 1.00 96.88 94 PRO A O 1
ATOM 775 N N . TYR A 1 95 ? 7.753 -3.435 -7.309 1.00 95.50 95 TYR A N 1
ATOM 776 C CA . TYR A 1 95 ? 8.330 -4.184 -8.425 1.00 95.50 95 TYR A CA 1
ATOM 777 C C . TYR A 1 95 ? 7.257 -4.649 -9.401 1.00 95.50 95 TYR A C 1
ATOM 779 O O . TYR A 1 95 ? 7.419 -4.455 -10.598 1.00 95.50 95 TYR A O 1
ATOM 787 N N . VAL A 1 96 ? 6.151 -5.201 -8.898 1.00 96.44 96 VAL A N 1
ATOM 788 C CA . VAL A 1 96 ? 5.004 -5.619 -9.721 1.00 96.44 96 VAL A CA 1
ATOM 789 C C . VAL A 1 96 ? 4.472 -4.430 -10.529 1.00 96.44 96 VAL A C 1
ATOM 791 O O . VAL A 1 96 ? 4.263 -4.526 -11.736 1.00 96.44 96 VAL A O 1
ATOM 794 N N . SER A 1 97 ? 4.346 -3.265 -9.891 1.00 97.19 97 SER A N 1
ATOM 795 C CA . SER A 1 97 ? 3.900 -2.043 -10.559 1.00 97.19 97 SER A CA 1
ATOM 796 C C . SER A 1 97 ? 4.858 -1.563 -11.645 1.00 97.19 97 SER A C 1
ATOM 798 O O . SER A 1 97 ? 4.418 -1.240 -12.749 1.00 97.19 97 SER A O 1
ATOM 800 N N . ALA A 1 98 ? 6.164 -1.574 -11.375 1.00 95.31 98 ALA A N 1
ATOM 801 C CA . ALA A 1 98 ? 7.155 -1.060 -12.311 1.00 95.31 98 ALA A CA 1
ATOM 802 C C . ALA A 1 98 ? 7.517 -2.034 -13.440 1.00 95.31 98 ALA A C 1
ATOM 804 O O . ALA A 1 98 ? 7.581 -1.626 -14.597 1.00 95.31 98 ALA A O 1
ATOM 805 N N . ALA A 1 99 ? 7.771 -3.302 -13.113 1.00 90.81 99 ALA A N 1
ATOM 806 C CA . ALA A 1 99 ? 8.292 -4.296 -14.049 1.00 90.81 99 ALA A CA 1
ATOM 807 C C . ALA A 1 99 ? 7.182 -4.992 -14.846 1.00 90.81 99 ALA A C 1
ATOM 809 O O . ALA A 1 99 ? 7.350 -5.245 -16.037 1.00 90.81 99 ALA A O 1
ATOM 810 N N . GLU A 1 100 ? 6.039 -5.274 -14.213 1.00 92.56 100 GLU A N 1
ATOM 811 C CA . GLU A 1 100 ? 4.905 -5.956 -14.855 1.00 92.56 100 GLU A CA 1
ATOM 812 C C . GLU A 1 100 ? 3.832 -4.970 -15.347 1.00 92.56 100 GLU A C 1
ATOM 814 O O . GLU A 1 100 ? 2.867 -5.368 -15.997 1.00 92.56 100 GLU A O 1
ATOM 819 N N . ASN A 1 101 ? 4.009 -3.668 -15.079 1.00 93.62 101 ASN A N 1
ATOM 820 C CA . ASN A 1 101 ? 3.088 -2.590 -15.451 1.00 93.62 101 ASN A CA 1
ATOM 821 C C . ASN A 1 101 ? 1.657 -2.783 -14.894 1.00 93.62 101 ASN A C 1
ATOM 823 O O . ASN A 1 101 ? 0.677 -2.326 -15.489 1.00 93.62 101 ASN A O 1
ATOM 827 N N . ILE A 1 102 ? 1.535 -3.438 -13.734 1.00 96.31 102 ILE A N 1
ATOM 828 C CA . ILE A 1 102 ? 0.267 -3.662 -13.027 1.00 96.31 102 ILE A CA 1
ATOM 829 C C . ILE A 1 102 ? 0.038 -2.535 -12.024 1.00 96.31 102 ILE A C 1
ATOM 831 O O . ILE A 1 102 ? 0.774 -2.391 -11.055 1.00 96.31 102 ILE A O 1
ATOM 835 N N . LYS A 1 103 ? -0.999 -1.725 -12.232 1.00 96.81 103 LYS A N 1
ATOM 836 C CA . LYS A 1 103 ? -1.230 -0.522 -11.408 1.00 96.81 103 LYS A CA 1
ATOM 837 C C . LYS A 1 103 ? -2.435 -0.633 -10.492 1.00 96.81 103 LYS A C 1
ATOM 839 O O . LYS A 1 103 ? -2.490 0.092 -9.503 1.00 96.81 103 LYS A O 1
ATOM 844 N N . ASP A 1 104 ? -3.363 -1.527 -10.815 1.00 97.94 104 ASP A N 1
ATOM 845 C CA . ASP A 1 104 ? -4.600 -1.733 -10.074 1.00 97.94 104 ASP A CA 1
ATOM 846 C C . ASP A 1 104 ? -4.423 -2.852 -9.045 1.00 97.94 104 ASP A C 1
ATOM 848 O O . ASP A 1 104 ? -4.272 -4.030 -9.371 1.00 97.94 104 ASP A O 1
ATOM 852 N N . PHE A 1 105 ? -4.463 -2.458 -7.780 1.00 98.50 105 PHE A N 1
ATOM 853 C CA . PHE A 1 105 ? -4.381 -3.319 -6.613 1.00 98.50 105 PHE A CA 1
ATOM 854 C C . PHE A 1 105 ? -5.669 -3.209 -5.798 1.00 98.50 105 PHE A C 1
ATOM 856 O O . PHE A 1 105 ? -6.442 -2.255 -5.912 1.00 98.50 105 PHE A O 1
ATOM 863 N N . TYR A 1 106 ? -5.877 -4.182 -4.925 1.00 98.44 106 TYR A N 1
ATOM 864 C CA . TYR A 1 106 ? -7.053 -4.280 -4.080 1.00 98.44 106 TYR A CA 1
ATOM 865 C C . TYR A 1 106 ? -6.622 -4.475 -2.638 1.00 98.44 106 TYR A C 1
ATOM 867 O O . TYR A 1 106 ? -5.774 -5.318 -2.333 1.00 98.44 106 TYR A O 1
ATOM 875 N N . LEU A 1 107 ? -7.222 -3.688 -1.752 1.00 98.44 107 LEU A N 1
ATOM 876 C CA . LEU A 1 107 ? -7.034 -3.790 -0.317 1.00 98.44 107 LEU A CA 1
ATOM 877 C C . LEU A 1 107 ? -8.318 -4.318 0.306 1.00 98.44 107 LEU A C 1
ATOM 879 O O . LEU A 1 107 ? -9.309 -3.606 0.436 1.00 98.44 107 LEU A O 1
ATOM 883 N N . GLN A 1 108 ? -8.289 -5.577 0.714 1.00 98.31 108 GLN A N 1
ATOM 884 C CA . GLN A 1 108 ? -9.362 -6.174 1.487 1.00 98.31 108 GLN A CA 1
ATOM 885 C C . GLN A 1 108 ? -9.121 -5.898 2.969 1.00 98.31 108 GLN A C 1
ATOM 887 O O . GLN A 1 108 ? -8.086 -6.285 3.501 1.00 98.31 108 GLN A O 1
ATOM 892 N N . LEU A 1 109 ? -10.073 -5.249 3.639 1.00 97.12 109 LEU A N 1
ATOM 893 C CA . LEU A 1 109 ? -10.015 -4.993 5.081 1.00 97.12 109 LEU A CA 1
ATOM 894 C C . LEU A 1 109 ? -10.734 -6.078 5.889 1.00 97.12 109 LEU A C 1
ATOM 896 O O . LEU A 1 109 ? -10.350 -6.386 7.018 1.00 97.12 109 LEU A O 1
ATOM 900 N N . ASN A 1 110 ? -11.800 -6.645 5.323 1.00 96.06 110 ASN A N 1
ATOM 901 C CA . ASN A 1 110 ? -12.518 -7.808 5.840 1.00 96.06 110 ASN A CA 1
ATOM 902 C C . ASN A 1 110 ? -13.271 -8.518 4.695 1.00 96.06 110 ASN A C 1
ATOM 904 O O . ASN A 1 110 ? -13.131 -8.163 3.529 1.00 96.06 110 ASN A O 1
ATOM 908 N N . TYR A 1 111 ? -14.090 -9.526 5.004 1.00 92.56 111 TYR A N 1
ATOM 909 C CA . TYR A 1 111 ? -14.802 -10.305 3.980 1.00 92.56 111 TYR A CA 1
ATOM 910 C C . TYR A 1 111 ? -15.745 -9.478 3.078 1.00 92.56 111 TYR A C 1
ATOM 912 O O . TYR A 1 111 ? -15.966 -9.847 1.930 1.00 92.56 111 TYR A O 1
ATOM 920 N N . HIS A 1 112 ? -16.284 -8.361 3.569 1.00 94.38 112 HIS A N 1
ATOM 921 C CA . HIS A 1 112 ? -17.265 -7.528 2.864 1.00 94.38 112 HIS A CA 1
ATOM 922 C C . HIS A 1 112 ? -16.710 -6.186 2.378 1.00 94.38 112 HIS A C 1
ATOM 924 O O . HIS A 1 112 ? -17.457 -5.392 1.812 1.00 94.38 112 HIS A O 1
ATOM 930 N N . ASP A 1 113 ? -15.435 -5.912 2.636 1.00 95.81 113 ASP A N 1
ATOM 931 C CA . ASP A 1 113 ? -14.864 -4.578 2.517 1.00 95.81 113 ASP A CA 1
ATOM 932 C C . ASP A 1 113 ? -13.566 -4.651 1.716 1.00 95.81 113 ASP A C 1
ATOM 934 O O . ASP A 1 113 ? -12.521 -5.048 2.240 1.00 95.81 113 ASP A O 1
ATOM 938 N N . VAL A 1 114 ? -13.678 -4.346 0.422 1.00 97.44 114 VAL A N 1
ATOM 939 C CA . VAL A 1 114 ? -12.580 -4.361 -0.545 1.00 97.44 114 VAL A CA 1
ATOM 940 C C . VAL A 1 114 ? -12.531 -3.008 -1.231 1.00 97.44 114 VAL A C 1
ATOM 942 O O . VAL A 1 114 ? -13.482 -2.603 -1.899 1.00 97.44 114 VAL A O 1
ATOM 945 N N . ASP A 1 115 ? -11.401 -2.340 -1.071 1.00 97.12 115 ASP A N 1
ATOM 946 C CA . ASP A 1 115 ? -11.122 -1.027 -1.625 1.00 97.12 115 ASP A CA 1
ATOM 947 C C . ASP A 1 115 ? -10.133 -1.141 -2.797 1.00 97.12 115 ASP A C 1
ATOM 949 O O . ASP A 1 115 ? -9.344 -2.089 -2.877 1.00 97.12 115 ASP A O 1
ATOM 953 N N . THR A 1 116 ? -10.155 -0.170 -3.711 1.00 97.69 116 THR A N 1
ATOM 954 C CA . THR A 1 116 ? -9.230 -0.113 -4.852 1.00 97.69 116 THR A CA 1
ATOM 955 C C . THR A 1 116 ? -8.043 0.796 -4.560 1.00 97.69 116 THR A C 1
ATOM 957 O O . THR A 1 116 ? -8.168 1.863 -3.952 1.00 97.69 116 THR A O 1
ATOM 960 N N . LEU A 1 117 ? -6.869 0.379 -5.024 1.00 98.12 117 LEU A N 1
ATOM 961 C CA . LEU A 1 117 ? -5.612 1.107 -4.939 1.00 98.12 117 LEU A CA 1
ATOM 962 C C . LEU A 1 117 ? -5.004 1.197 -6.336 1.00 98.12 117 LEU A C 1
ATOM 964 O O . LEU A 1 117 ? -4.704 0.175 -6.937 1.00 98.12 117 LEU A O 1
ATOM 968 N N . LEU A 1 118 ? -4.767 2.408 -6.831 1.00 97.94 118 LEU A N 1
ATOM 969 C CA . LEU A 1 118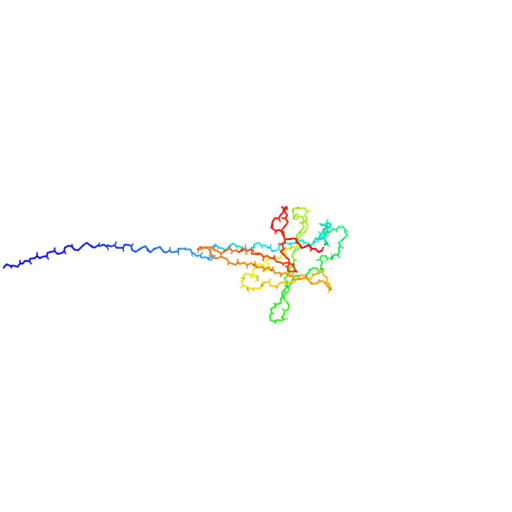 ? -3.964 2.615 -8.033 1.00 97.94 118 LEU A CA 1
ATOM 970 C C . LEU A 1 118 ? -2.575 3.067 -7.601 1.00 97.94 118 LEU A C 1
ATOM 972 O O . LEU A 1 118 ? -2.418 4.201 -7.145 1.00 97.94 118 LEU A O 1
ATOM 976 N N . ILE A 1 119 ? -1.575 2.201 -7.737 1.00 97.50 119 ILE A N 1
ATOM 977 C CA . ILE A 1 119 ? -0.183 2.514 -7.407 1.00 97.50 119 ILE A CA 1
ATOM 978 C C . ILE A 1 119 ? 0.648 2.449 -8.690 1.00 97.50 119 ILE A C 1
ATOM 980 O O . ILE A 1 119 ? 0.803 1.387 -9.285 1.00 97.50 119 ILE A O 1
ATOM 984 N N . ASP A 1 120 ? 1.175 3.595 -9.119 1.00 95.94 120 ASP A N 1
ATOM 985 C CA . ASP A 1 120 ? 2.038 3.720 -10.300 1.00 95.94 120 ASP A CA 1
ATOM 986 C C . ASP A 1 120 ? 3.484 3.918 -9.835 1.00 95.94 120 ASP A C 1
ATOM 988 O O . ASP A 1 120 ? 3.846 4.998 -9.365 1.00 95.94 120 ASP A O 1
ATOM 992 N N . VAL A 1 121 ? 4.302 2.873 -9.934 1.00 96.69 121 VAL A N 1
ATOM 993 C CA . VAL A 1 121 ? 5.751 2.935 -9.728 1.00 96.69 121 VAL A CA 1
ATOM 994 C C . VAL A 1 121 ? 6.416 2.818 -11.086 1.00 96.69 121 VAL A C 1
ATOM 996 O O . VAL A 1 121 ? 6.074 1.954 -11.885 1.00 96.69 121 VAL A O 1
ATOM 999 N N . ARG A 1 122 ? 7.363 3.707 -11.368 1.00 94.44 122 ARG A N 1
ATOM 1000 C CA . ARG A 1 122 ? 8.060 3.758 -12.651 1.00 94.44 122 ARG A CA 1
ATOM 1001 C C . ARG A 1 122 ? 9.516 3.417 -12.451 1.00 94.44 122 ARG A C 1
ATOM 1003 O O . ARG A 1 122 ? 10.171 4.021 -11.606 1.00 94.44 122 ARG A O 1
ATOM 1010 N N . GLN A 1 123 ? 10.005 2.492 -13.262 1.00 92.62 123 GLN A N 1
ATOM 1011 C CA . GLN A 1 123 ? 11.431 2.295 -13.446 1.00 92.62 123 GLN A CA 1
ATOM 1012 C C . GLN A 1 123 ? 11.967 3.415 -14.345 1.00 92.62 123 GLN A C 1
ATOM 1014 O O . GLN A 1 123 ? 11.405 3.690 -15.408 1.00 92.62 123 GLN A O 1
ATOM 1019 N N . ILE A 1 124 ? 13.023 4.084 -13.897 1.00 90.50 124 ILE A N 1
ATOM 1020 C CA . ILE A 1 124 ? 13.683 5.169 -14.614 1.00 90.50 124 ILE A CA 1
ATOM 1021 C C . ILE A 1 124 ? 15.157 4.807 -14.750 1.00 90.50 124 ILE A C 1
ATOM 1023 O O . ILE A 1 124 ? 15.863 4.656 -13.753 1.00 90.50 124 ILE A O 1
ATOM 1027 N N . ASP A 1 125 ? 15.613 4.713 -15.993 1.00 87.50 125 ASP A N 1
ATOM 1028 C CA . ASP A 1 125 ? 17.010 4.446 -16.310 1.00 87.50 125 ASP A CA 1
ATOM 1029 C C . ASP A 1 125 ? 17.745 5.779 -16.535 1.00 87.50 125 ASP A C 1
ATOM 1031 O O . ASP A 1 125 ? 17.460 6.510 -17.487 1.00 87.50 125 ASP A O 1
ATOM 1035 N N . PHE A 1 126 ? 18.713 6.091 -15.677 1.00 80.69 126 PHE A N 1
ATOM 1036 C CA . PHE A 1 126 ? 19.595 7.255 -15.768 1.00 80.69 126 PHE A CA 1
ATOM 1037 C C . PHE A 1 126 ? 21.001 6.818 -16.137 1.00 80.69 126 PHE A C 1
ATOM 1039 O O . PHE A 1 126 ? 21.685 6.335 -15.251 1.00 80.69 126 PHE A O 1
ATOM 1046 N N . GLU A 1 127 ? 21.453 7.031 -17.378 1.00 79.06 127 GLU A N 1
ATOM 1047 C CA . GLU A 1 127 ? 22.819 6.729 -17.866 1.00 79.06 127 GLU A CA 1
ATOM 1048 C C . GLU A 1 127 ? 23.348 5.346 -17.419 1.00 79.06 127 GLU A C 1
ATOM 1050 O O . GLU A 1 127 ? 23.239 4.372 -18.163 1.00 79.06 127 GLU A O 1
ATOM 1055 N N . CYS A 1 128 ? 23.864 5.265 -16.193 1.00 81.56 128 CYS A N 1
ATOM 1056 C CA . CYS A 1 128 ? 24.438 4.114 -15.508 1.00 81.56 128 CYS A CA 1
ATOM 1057 C C . CYS A 1 128 ? 23.549 3.400 -14.478 1.00 81.56 128 CYS A C 1
ATOM 1059 O O . CYS A 1 128 ? 23.935 2.337 -14.010 1.00 81.56 128 CYS A O 1
ATOM 1061 N N . CYS A 1 129 ? 22.426 3.979 -14.065 1.00 83.75 129 CYS A N 1
ATOM 1062 C CA . CYS A 1 129 ? 21.656 3.550 -12.904 1.00 83.75 129 CYS A CA 1
ATOM 1063 C C . CYS A 1 129 ? 20.185 3.325 -13.239 1.00 83.75 129 CYS A C 1
ATOM 1065 O O . CYS A 1 129 ? 19.603 4.031 -14.058 1.00 83.75 129 CYS A O 1
ATOM 1067 N N . THR A 1 130 ? 19.572 2.369 -12.555 1.00 89.06 130 THR A N 1
ATOM 1068 C CA . THR A 1 130 ? 18.126 2.151 -12.567 1.00 89.06 130 THR A CA 1
ATOM 1069 C C . THR A 1 130 ? 17.566 2.541 -11.208 1.00 89.06 130 THR A C 1
ATOM 1071 O O . THR A 1 130 ? 18.011 2.014 -10.189 1.00 89.06 130 THR A O 1
ATOM 1074 N N . VAL A 1 131 ? 16.588 3.443 -11.191 1.00 91.38 131 VAL A N 1
ATOM 1075 C CA . VAL A 1 131 ? 15.875 3.848 -9.971 1.00 91.38 131 VAL A CA 1
ATOM 1076 C C . VAL A 1 131 ? 14.377 3.644 -10.143 1.00 91.38 131 VAL A C 1
ATOM 1078 O O . VAL A 1 131 ? 13.859 3.645 -11.260 1.00 91.38 131 VAL A O 1
ATOM 1081 N N . PHE A 1 132 ? 13.660 3.505 -9.033 1.00 93.69 132 PHE A N 1
ATOM 1082 C CA . PHE A 1 132 ? 12.212 3.330 -9.041 1.00 93.69 132 PHE A CA 1
ATOM 1083 C C . PHE A 1 132 ? 11.543 4.490 -8.324 1.00 93.69 132 PHE A C 1
ATOM 1085 O O . PHE A 1 132 ? 11.893 4.830 -7.196 1.00 93.69 132 PHE A O 1
ATOM 1092 N N . GLN A 1 133 ? 10.547 5.090 -8.968 1.00 92.88 133 GLN A N 1
ATOM 1093 C CA . GLN A 1 133 ? 9.867 6.261 -8.440 1.00 92.88 133 GLN A CA 1
ATOM 1094 C C . GLN A 1 133 ? 8.357 6.057 -8.408 1.00 92.88 133 GLN A C 1
ATOM 1096 O O . GLN A 1 133 ? 7.735 5.738 -9.421 1.00 92.88 133 GLN A O 1
ATOM 1101 N N . TYR A 1 134 ? 7.751 6.320 -7.251 1.00 94.25 134 TYR A N 1
ATOM 1102 C CA . TYR A 1 134 ? 6.301 6.431 -7.141 1.00 94.25 134 TYR A CA 1
ATOM 1103 C C . TYR A 1 134 ? 5.816 7.683 -7.872 1.00 94.25 134 TYR A C 1
ATOM 1105 O O . TYR A 1 134 ? 6.145 8.809 -7.490 1.00 94.25 134 TYR A O 1
ATOM 1113 N N . ALA A 1 135 ? 4.974 7.483 -8.876 1.00 92.94 135 ALA A N 1
ATOM 1114 C CA . ALA A 1 135 ? 4.113 8.517 -9.411 1.00 92.94 135 ALA A CA 1
ATOM 1115 C C . ALA A 1 135 ? 2.890 8.722 -8.491 1.00 92.94 135 ALA A C 1
ATOM 1117 O O . ALA A 1 135 ? 2.825 8.246 -7.351 1.00 92.94 135 ALA A O 1
ATOM 1118 N N . GLN A 1 136 ? 1.912 9.496 -8.962 1.00 92.94 136 GLN A N 1
ATOM 1119 C CA . GLN A 1 136 ? 0.704 9.772 -8.194 1.00 92.94 136 GLN A CA 1
ATOM 1120 C C . GLN A 1 136 ? -0.116 8.493 -7.999 1.00 92.94 136 GLN A C 1
ATOM 1122 O O . GLN A 1 136 ? -0.485 7.832 -8.964 1.00 92.94 136 GLN A O 1
ATOM 1127 N N . SER A 1 137 ? -0.400 8.173 -6.738 1.00 94.38 137 SER A N 1
ATOM 1128 C CA . SER A 1 137 ? -1.172 6.997 -6.336 1.00 94.38 137 SER A CA 1
ATOM 1129 C C . SER A 1 137 ? -2.565 7.395 -5.847 1.00 94.38 137 SER A C 1
ATOM 1131 O O . SER A 1 137 ? -2.760 8.519 -5.370 1.00 94.38 137 SER A O 1
ATOM 1133 N N . TYR A 1 138 ? -3.526 6.480 -5.944 1.00 97.06 138 TYR A N 1
ATOM 1134 C CA . TYR A 1 138 ? -4.927 6.717 -5.608 1.00 97.06 138 TYR A CA 1
ATOM 1135 C C . TYR A 1 138 ? -5.501 5.595 -4.744 1.00 97.06 138 TYR A C 1
ATOM 1137 O O . TYR A 1 138 ? -5.107 4.441 -4.864 1.00 97.06 138 TYR A O 1
ATOM 1145 N N . TYR A 1 139 ? -6.468 5.944 -3.904 1.00 97.00 139 TYR A N 1
ATOM 1146 C CA . TYR A 1 139 ? -7.289 5.031 -3.117 1.00 97.00 139 TYR A CA 1
ATOM 1147 C C . TYR A 1 139 ? -8.758 5.378 -3.338 1.00 97.00 139 TYR A C 1
ATOM 1149 O O . TYR A 1 139 ? -9.152 6.531 -3.133 1.00 97.00 139 TYR A O 1
ATOM 1157 N N . ASN A 1 140 ? -9.549 4.415 -3.814 1.00 96.38 140 ASN A N 1
ATOM 1158 C CA . ASN A 1 140 ? -10.946 4.616 -4.213 1.00 96.38 140 ASN A CA 1
ATOM 1159 C C . ASN A 1 140 ? -11.142 5.867 -5.101 1.00 96.38 140 ASN A C 1
ATOM 1161 O O . ASN A 1 140 ? -12.072 6.650 -4.916 1.00 96.38 140 ASN A O 1
ATOM 1165 N N . GLY A 1 141 ? -10.216 6.100 -6.040 1.00 95.44 141 GLY A N 1
ATOM 1166 C CA . GLY A 1 141 ? -10.235 7.245 -6.961 1.00 95.44 141 GLY A CA 1
ATOM 1167 C C . GLY A 1 141 ? -9.768 8.589 -6.377 1.00 95.44 141 GLY A C 1
ATOM 1168 O O . GLY A 1 141 ? -9.685 9.574 -7.109 1.00 95.44 141 GLY A O 1
ATOM 1169 N N . HIS A 1 142 ? -9.417 8.660 -5.092 1.00 95.56 142 HIS A N 1
ATOM 1170 C CA . HIS A 1 142 ? -8.874 9.863 -4.457 1.00 95.56 142 HIS A CA 1
ATOM 1171 C C . HIS A 1 142 ? -7.356 9.788 -4.317 1.00 95.56 142 HIS A C 1
ATOM 1173 O O . HIS A 1 142 ? -6.811 8.716 -4.089 1.00 95.56 142 HIS A O 1
ATOM 1179 N N . ILE A 1 143 ? -6.666 10.929 -4.411 1.00 95.44 143 ILE A N 1
ATOM 1180 C CA . ILE A 1 143 ? -5.204 10.986 -4.255 1.00 95.44 143 ILE A CA 1
ATOM 1181 C C . ILE A 1 143 ? -4.814 10.426 -2.885 1.00 95.44 143 ILE A C 1
ATOM 1183 O O . ILE A 1 143 ? -5.257 10.933 -1.849 1.00 95.44 143 ILE A O 1
ATOM 1187 N N . LEU A 1 144 ? -3.958 9.407 -2.894 1.00 94.62 144 LEU A N 1
ATOM 1188 C CA . LEU A 1 144 ? -3.445 8.782 -1.688 1.00 94.62 144 LEU A CA 1
ATOM 1189 C C . LEU A 1 144 ? -2.405 9.706 -1.045 1.00 94.62 144 LEU A C 1
ATOM 1191 O O . LEU A 1 144 ? -1.416 10.098 -1.670 1.00 94.62 144 LEU A O 1
ATOM 1195 N N . LYS A 1 145 ? -2.648 10.087 0.209 1.00 94.75 145 LYS A N 1
ATOM 1196 C CA . LYS A 1 145 ? -1.774 10.998 0.95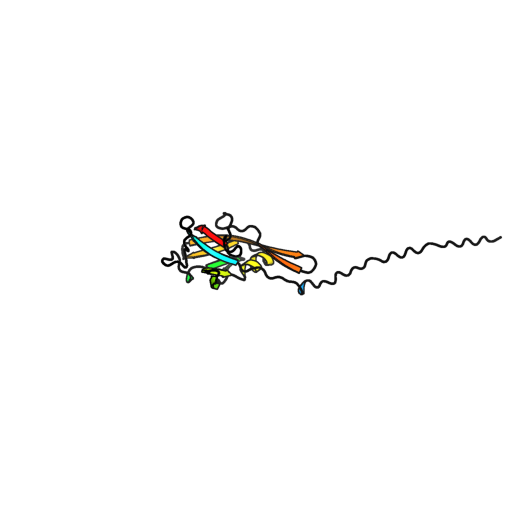5 1.00 94.75 145 LYS A CA 1
ATOM 1197 C C . LYS A 1 145 ? -0.653 10.227 1.640 1.00 94.75 145 LYS A C 1
ATOM 1199 O O . LYS A 1 145 ? -0.784 9.038 1.915 1.00 94.75 145 LYS A O 1
ATOM 1204 N N . ARG A 1 146 ? 0.423 10.936 1.966 1.00 93.19 146 ARG A N 1
ATOM 1205 C CA . ARG A 1 146 ? 1.497 10.456 2.843 1.00 93.19 146 ARG A CA 1
ATOM 1206 C C . ARG A 1 146 ? 1.361 11.068 4.233 1.00 93.19 146 ARG A C 1
ATOM 1208 O O . ARG A 1 146 ? 0.748 12.130 4.373 1.00 93.19 146 ARG A O 1
ATOM 1215 N N . SER A 1 147 ? 1.906 10.397 5.242 1.00 90.69 147 SER A N 1
ATOM 1216 C CA . SER A 1 147 ? 1.999 10.947 6.592 1.00 90.69 147 SER A CA 1
ATOM 1217 C C . SER A 1 147 ? 2.886 12.194 6.589 1.00 90.69 147 SER A C 1
ATOM 1219 O O . SER A 1 147 ? 3.879 12.257 5.867 1.00 90.69 147 SER A O 1
ATOM 1221 N N . GLN A 1 148 ? 2.511 13.201 7.379 1.00 87.75 148 GLN A N 1
ATOM 1222 C CA . GLN A 1 148 ? 3.302 14.429 7.520 1.00 87.75 148 GLN A CA 1
ATOM 1223 C C . GLN A 1 148 ? 4.564 14.193 8.354 1.00 87.75 148 GLN A C 1
ATOM 1225 O O . GLN A 1 148 ? 5.590 14.819 8.099 1.00 87.75 148 GLN A O 1
ATOM 1230 N N . ASP A 1 149 ? 4.479 13.265 9.309 1.00 86.06 149 ASP A N 1
ATOM 1231 C CA . ASP A 1 149 ? 5.585 12.886 10.188 1.00 86.06 149 ASP A CA 1
ATOM 1232 C C . ASP A 1 149 ? 6.540 11.889 9.509 1.00 86.06 149 ASP A C 1
ATOM 1234 O O . ASP A 1 149 ? 7.697 11.765 9.901 1.00 86.06 149 ASP A O 1
ATOM 1238 N N . ASP A 1 150 ? 6.060 11.195 8.470 1.00 89.25 150 ASP A N 1
ATOM 1239 C CA . ASP A 1 150 ? 6.809 10.182 7.726 1.00 89.25 150 ASP A CA 1
ATOM 1240 C C . ASP A 1 150 ? 6.313 10.073 6.279 1.00 89.25 150 ASP A C 1
ATOM 1242 O O . ASP A 1 150 ? 5.354 9.365 5.954 1.00 89.25 150 ASP A O 1
ATOM 1246 N N . TYR A 1 151 ? 7.012 10.750 5.372 1.00 87.94 151 TYR A N 1
ATOM 1247 C CA . TYR A 1 151 ? 6.666 10.749 3.952 1.00 87.94 151 TYR A CA 1
ATOM 1248 C C . TYR A 1 151 ? 6.833 9.375 3.277 1.00 87.94 151 TYR A C 1
ATOM 1250 O O . TYR A 1 151 ? 6.405 9.210 2.134 1.00 87.94 151 TYR A O 1
ATOM 1258 N N . THR A 1 152 ? 7.409 8.376 3.954 1.00 90.31 152 THR A N 1
ATOM 1259 C CA . THR A 1 152 ? 7.521 7.007 3.427 1.00 90.31 152 THR A CA 1
ATOM 1260 C C . THR A 1 152 ? 6.254 6.177 3.652 1.00 90.31 152 THR A C 1
ATOM 1262 O O . THR A 1 152 ? 6.111 5.104 3.067 1.00 90.31 152 THR A O 1
ATOM 1265 N N . VAL A 1 153 ? 5.304 6.675 4.455 1.00 94.00 153 VAL A N 1
ATOM 1266 C CA . VAL A 1 153 ? 4.072 5.963 4.819 1.00 94.00 153 VAL A CA 1
ATOM 1267 C C . VAL A 1 153 ? 2.855 6.621 4.183 1.00 94.00 153 VAL A C 1
ATOM 1269 O O . VAL A 1 153 ? 2.576 7.801 4.395 1.00 94.00 153 VAL A O 1
ATOM 1272 N N . PHE A 1 154 ? 2.076 5.839 3.442 1.00 96.12 154 PHE A N 1
ATOM 1273 C CA . PHE A 1 154 ? 0.786 6.256 2.906 1.00 96.12 154 PHE A CA 1
ATOM 1274 C C . PHE A 1 154 ? -0.330 6.175 3.960 1.00 96.12 154 PHE A C 1
ATOM 1276 O O . PHE A 1 154 ? -0.350 5.286 4.814 1.00 96.12 154 PHE A O 1
ATOM 1283 N N . LEU A 1 155 ? -1.290 7.095 3.885 1.00 96.25 155 LEU A N 1
ATOM 1284 C CA . LEU A 1 155 ? -2.465 7.142 4.753 1.00 96.25 155 LEU A CA 1
ATOM 1285 C C . LEU A 1 155 ? -3.720 6.782 3.963 1.00 96.25 155 LEU A C 1
ATOM 1287 O O . LEU A 1 155 ? -4.144 7.523 3.075 1.00 96.25 155 LEU A O 1
ATOM 1291 N N . ILE A 1 156 ? -4.327 5.662 4.334 1.00 96.81 156 ILE A N 1
ATOM 1292 C CA . ILE A 1 156 ? -5.613 5.205 3.823 1.00 96.81 156 ILE A CA 1
ATOM 1293 C C . ILE A 1 156 ? -6.694 5.734 4.765 1.00 96.81 156 ILE A C 1
ATOM 1295 O O . ILE A 1 156 ? -6.859 5.232 5.875 1.00 96.81 156 ILE A O 1
ATOM 1299 N N . GLU A 1 157 ? -7.382 6.796 4.344 1.00 95.38 157 GLU A N 1
ATOM 1300 C CA . GLU A 1 157 ? -8.446 7.444 5.121 1.00 95.38 157 GLU A CA 1
ATOM 1301 C C . GLU A 1 157 ? -9.799 6.788 4.807 1.00 95.38 157 GLU A C 1
ATOM 1303 O O . GLU A 1 157 ? -10.258 6.864 3.663 1.00 95.38 157 GLU A O 1
ATOM 1308 N N . LYS A 1 158 ? -10.442 6.183 5.813 1.00 92.94 158 LYS A N 1
ATOM 1309 C CA . LYS A 1 158 ? -11.761 5.544 5.694 1.00 92.94 158 LYS A CA 1
ATOM 1310 C C . LYS A 1 158 ? -12.868 6.329 6.390 1.00 92.94 158 LYS A C 1
ATOM 1312 O O . LYS A 1 158 ? -12.613 6.839 7.502 1.00 92.94 158 LYS A O 1
#

Radius of gyration: 26.8 Å; chains: 1; bounding box: 77×38×89 Å